Protein AF-A0AAD4SL09-F1 (afdb_monomer_lite)

Structure (mmCIF, N/CA/C/O backbone):
data_AF-A0AAD4SL09-F1
#
_entry.id   AF-A0AAD4SL09-F1
#
loop_
_atom_site.group_PDB
_atom_site.id
_atom_site.type_symbol
_atom_site.label_atom_id
_atom_site.label_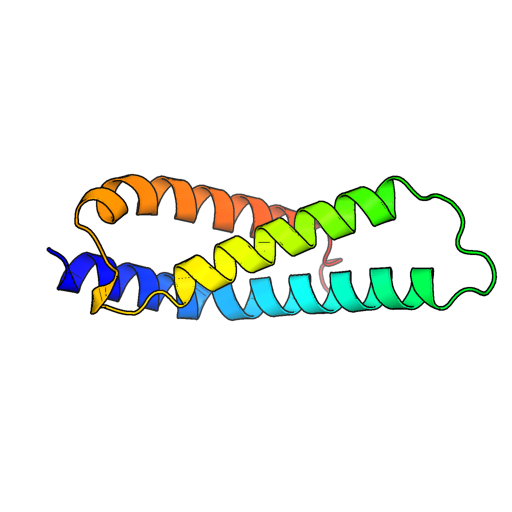alt_id
_atom_site.label_comp_id
_atom_site.label_asym_id
_atom_site.label_entity_id
_atom_site.label_seq_id
_atom_site.pdbx_PDB_ins_code
_atom_site.Cartn_x
_atom_site.Cartn_y
_atom_site.Cartn_z
_atom_site.occupancy
_atom_site.B_iso_or_equiv
_atom_site.auth_seq_id
_atom_site.auth_comp_id
_atom_site.auth_asym_id
_atom_site.auth_atom_id
_atom_site.pdbx_PDB_model_num
ATOM 1 N N . MET A 1 1 ? -13.126 6.368 20.815 1.00 71.44 1 MET A N 1
ATOM 2 C CA . MET A 1 1 ? -11.862 6.587 20.072 1.00 71.44 1 MET A CA 1
ATOM 3 C C . MET A 1 1 ? -11.548 5.470 19.080 1.00 71.44 1 MET A C 1
ATOM 5 O O . MET A 1 1 ? -11.427 5.790 17.911 1.00 71.44 1 MET A O 1
ATOM 9 N N . GLN A 1 2 ? -11.471 4.187 19.470 1.00 75.44 2 GLN A N 1
ATOM 10 C CA . GLN A 1 2 ? -11.222 3.101 18.494 1.00 75.44 2 GLN A CA 1
ATOM 11 C C . GLN A 1 2 ? -12.297 2.993 17.395 1.00 75.44 2 GLN A C 1
ATOM 13 O O . GLN A 1 2 ? -11.956 2.753 16.244 1.00 75.44 2 GLN A O 1
ATOM 18 N N . GLU A 1 3 ? -13.575 3.211 17.731 1.00 83.00 3 GLU A N 1
ATOM 19 C CA . GLU A 1 3 ? -14.686 3.234 16.761 1.00 83.00 3 GLU A CA 1
ATOM 20 C C . GLU A 1 3 ? -14.478 4.298 15.670 1.00 83.00 3 GLU A C 1
ATOM 22 O O . GLU A 1 3 ? -14.564 3.988 14.490 1.00 83.00 3 GLU A O 1
ATOM 27 N N . GLU A 1 4 ? -14.139 5.530 16.060 1.00 85.62 4 GLU A N 1
ATOM 28 C CA . GLU A 1 4 ? -13.914 6.655 15.140 1.00 85.62 4 GLU A CA 1
ATOM 29 C C . GLU A 1 4 ? -12.744 6.379 14.191 1.00 85.62 4 GLU A C 1
ATOM 31 O O . GLU A 1 4 ? -12.886 6.503 12.980 1.00 85.62 4 GLU A O 1
ATOM 36 N N . VAL A 1 5 ? -11.612 5.916 14.731 1.00 86.19 5 VAL A N 1
ATOM 37 C CA . VAL A 1 5 ? -10.427 5.560 13.935 1.00 86.19 5 VAL A CA 1
ATOM 38 C C . VAL A 1 5 ? -10.759 4.443 12.946 1.00 86.19 5 VAL A C 1
ATOM 40 O O . VAL A 1 5 ? -10.391 4.529 11.778 1.00 86.19 5 VAL A O 1
ATOM 43 N N . TYR A 1 6 ? -11.496 3.420 13.383 1.00 88.25 6 TYR A N 1
ATOM 44 C CA . TYR A 1 6 ? -11.921 2.327 12.513 1.00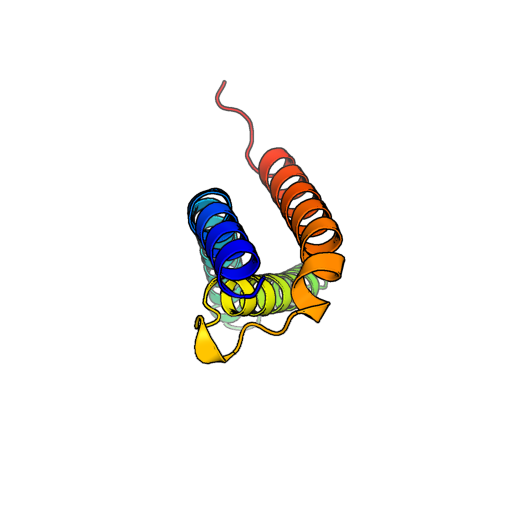 88.25 6 TYR A CA 1
ATOM 45 C C . TYR A 1 6 ? -12.867 2.794 11.398 1.00 88.25 6 TYR A C 1
ATOM 47 O O . TYR A 1 6 ? -12.687 2.397 10.248 1.00 88.25 6 TYR A O 1
ATOM 55 N N . GLN A 1 7 ? -13.833 3.666 11.704 1.00 89.56 7 GLN A N 1
ATOM 56 C CA . GLN A 1 7 ? -14.717 4.248 10.689 1.00 89.56 7 GLN A CA 1
ATOM 57 C C . GLN A 1 7 ? -13.930 5.076 9.668 1.00 89.56 7 GLN A C 1
ATOM 59 O O . GLN A 1 7 ? -14.173 4.946 8.472 1.00 89.56 7 GLN A O 1
ATOM 64 N N . THR A 1 8 ? -12.933 5.853 10.099 1.00 89.19 8 THR A N 1
ATOM 65 C CA . THR A 1 8 ? -12.066 6.593 9.171 1.00 89.19 8 THR A CA 1
ATOM 66 C C . THR A 1 8 ? -11.270 5.655 8.267 1.00 89.19 8 THR A C 1
ATOM 68 O O . THR A 1 8 ? -11.273 5.849 7.055 1.00 89.19 8 THR A O 1
ATOM 71 N N . ILE A 1 9 ? -10.649 4.599 8.811 1.00 89.44 9 ILE A N 1
ATOM 72 C CA . ILE A 1 9 ? -9.941 3.587 8.001 1.00 89.44 9 ILE A CA 1
ATOM 73 C C . ILE A 1 9 ? -10.892 2.956 6.984 1.00 89.44 9 ILE A C 1
ATOM 75 O O . ILE A 1 9 ? -10.518 2.773 5.829 1.00 89.44 9 ILE A O 1
ATOM 79 N N . LYS A 1 10 ? -12.129 2.651 7.390 1.00 90.50 10 LYS A N 1
ATOM 80 C CA . LYS A 1 10 ? -13.145 2.088 6.501 1.00 90.50 10 LYS A CA 1
ATOM 81 C C . LYS A 1 10 ? -13.500 3.055 5.365 1.00 90.50 10 LYS A C 1
ATOM 83 O O . LYS A 1 10 ? -13.469 2.650 4.208 1.00 90.50 10 LYS A O 1
ATOM 88 N N . SER A 1 11 ? -13.727 4.330 5.667 1.00 91.25 11 SER A N 1
ATOM 89 C CA . SER A 1 11 ? -13.970 5.364 4.653 1.00 91.25 11 SER A CA 1
ATOM 90 C C . SER A 1 11 ? -12.785 5.522 3.696 1.00 91.25 11 SER A C 1
ATOM 92 O O . SER A 1 11 ? -12.965 5.576 2.480 1.00 91.25 11 SER A O 1
ATOM 94 N N . MET A 1 12 ? -11.556 5.539 4.222 1.00 90.56 12 MET A N 1
ATOM 95 C CA . MET A 1 12 ? -10.335 5.569 3.411 1.00 90.56 12 MET A CA 1
ATOM 96 C C . MET A 1 12 ? -10.217 4.323 2.535 1.00 90.56 12 MET A C 1
ATOM 98 O O . MET A 1 12 ? -9.825 4.422 1.375 1.00 90.56 12 MET A O 1
ATOM 102 N N . LYS A 1 13 ? -10.580 3.149 3.064 1.00 90.50 13 LYS A N 1
ATOM 103 C CA . LYS A 1 13 ? -10.603 1.897 2.310 1.00 90.50 13 LYS A CA 1
ATOM 104 C C . LYS A 1 13 ? -11.560 2.037 1.137 1.00 90.50 13 LYS A C 1
ATOM 106 O O . LYS A 1 13 ? -11.141 1.849 0.008 1.00 90.50 13 LYS A O 1
ATOM 111 N N . GLU A 1 14 ? -12.808 2.418 1.364 1.00 91.31 14 GLU A N 1
ATOM 112 C CA . GLU A 1 14 ? -13.794 2.548 0.284 1.00 91.31 14 GLU A CA 1
ATOM 113 C C . GLU A 1 14 ? -13.375 3.587 -0.770 1.00 91.31 14 GLU A C 1
ATOM 115 O O . GLU A 1 14 ? -13.561 3.359 -1.964 1.00 91.31 14 GLU A O 1
ATOM 120 N N . LYS A 1 15 ? -12.729 4.680 -0.345 1.00 90.06 15 LYS A N 1
ATOM 121 C CA . LYS A 1 15 ? -12.266 5.758 -1.229 1.00 90.06 15 LYS A CA 1
ATOM 122 C C . LYS A 1 15 ? -11.022 5.400 -2.050 1.00 90.06 15 LYS A C 1
ATOM 124 O O . LYS A 1 15 ? -10.961 5.740 -3.226 1.00 90.06 15 LYS A O 1
ATOM 129 N N . TYR A 1 16 ? -10.018 4.770 -1.440 1.00 89.94 16 TYR A N 1
ATOM 130 C CA . TYR A 1 16 ? -8.693 4.588 -2.048 1.00 89.94 16 TYR A CA 1
ATOM 131 C C . TYR A 1 16 ? -8.443 3.162 -2.551 1.00 89.94 16 TYR A C 1
ATOM 133 O O . TYR A 1 16 ? -7.689 2.972 -3.503 1.00 89.94 16 TYR A O 1
ATOM 141 N N . LEU A 1 17 ? -9.078 2.148 -1.955 1.00 89.56 17 LEU A N 1
ATOM 142 C CA . LEU A 1 17 ? -8.859 0.742 -2.305 1.00 89.56 17 LEU A CA 1
ATOM 143 C C . LEU A 1 17 ? -9.098 0.422 -3.793 1.00 89.56 17 LEU A C 1
ATOM 145 O O . LEU A 1 17 ? -8.316 -0.370 -4.322 1.00 89.56 17 LEU A O 1
ATOM 149 N N . PRO A 1 18 ? -10.109 0.981 -4.491 1.00 89.69 18 PRO A N 1
ATOM 150 C CA . PRO A 1 18 ? -10.315 0.695 -5.912 1.00 89.69 18 PRO A CA 1
ATOM 151 C C . PRO A 1 18 ? -9.130 1.129 -6.781 1.00 89.69 18 PRO A C 1
ATOM 153 O O . PRO A 1 18 ? -8.612 0.329 -7.560 1.00 89.69 18 PRO A O 1
ATOM 156 N N . ASP A 1 19 ? -8.653 2.366 -6.615 1.00 88.88 19 ASP A N 1
ATOM 157 C CA . ASP A 1 19 ? -7.510 2.869 -7.379 1.00 88.88 19 ASP A CA 1
ATOM 158 C C . ASP A 1 19 ? -6.202 2.166 -6.994 1.00 88.88 19 ASP A C 1
ATOM 160 O O . ASP A 1 19 ? -5.408 1.838 -7.875 1.00 88.88 19 ASP A O 1
ATOM 164 N N . LEU A 1 20 ? -5.988 1.872 -5.705 1.00 89.81 20 LEU A N 1
ATOM 165 C CA . LEU A 1 20 ? -4.816 1.115 -5.249 1.00 89.81 20 LEU A CA 1
ATOM 166 C C . LEU A 1 20 ? -4.786 -0.296 -5.848 1.00 89.81 20 LEU A C 1
ATOM 168 O O . LEU A 1 20 ? -3.725 -0.748 -6.275 1.00 89.81 20 LEU A O 1
ATOM 172 N N . ASN A 1 21 ? -5.937 -0.975 -5.927 1.00 90.50 21 ASN A N 1
ATOM 173 C CA . ASN A 1 21 ? -6.043 -2.271 -6.599 1.00 90.50 21 ASN A CA 1
ATOM 174 C C . ASN A 1 21 ? -5.759 -2.163 -8.099 1.00 90.50 21 ASN A C 1
ATOM 176 O O . ASN A 1 21 ? -5.049 -3.010 -8.632 1.00 90.50 21 ASN A O 1
ATOM 180 N N . ASP A 1 22 ? -6.285 -1.143 -8.788 1.00 90.44 22 ASP A N 1
ATOM 181 C CA . ASP A 1 22 ? -6.010 -0.949 -10.220 1.00 90.44 22 ASP A CA 1
ATOM 182 C C . ASP A 1 22 ? -4.508 -0.763 -10.476 1.00 90.44 22 ASP A C 1
ATOM 184 O O . ASP A 1 22 ? -3.947 -1.384 -11.379 1.00 90.44 22 ASP A O 1
ATOM 188 N N . MET A 1 23 ? -3.844 0.042 -9.642 1.00 89.69 23 MET A N 1
ATOM 189 C CA . MET A 1 23 ? -2.395 0.243 -9.690 1.00 89.69 23 MET A CA 1
ATOM 190 C C . MET A 1 23 ? -1.636 -1.048 -9.418 1.00 89.69 23 MET A C 1
ATOM 192 O O . MET A 1 23 ? -0.751 -1.418 -10.185 1.00 89.69 23 MET A O 1
ATOM 196 N N . HIS A 1 24 ? -1.984 -1.744 -8.335 1.00 91.31 24 HIS A N 1
ATOM 197 C CA . HIS A 1 24 ? -1.330 -2.988 -7.945 1.00 91.31 24 HIS A CA 1
ATOM 198 C C . HIS A 1 24 ? -1.442 -4.039 -9.046 1.00 91.31 24 HIS A C 1
ATOM 200 O O . HIS A 1 24 ? -0.429 -4.626 -9.428 1.00 91.31 24 HIS A O 1
ATOM 206 N N . ARG A 1 25 ? -2.638 -4.191 -9.626 1.00 91.25 25 ARG A N 1
ATOM 207 C CA . ARG A 1 25 ? -2.896 -5.087 -10.754 1.00 91.25 25 ARG A CA 1
ATOM 208 C C . ARG A 1 25 ? -2.027 -4.731 -11.957 1.00 91.25 25 ARG A C 1
ATOM 210 O O . ARG A 1 25 ? -1.271 -5.588 -12.400 1.00 91.25 25 ARG A O 1
ATOM 217 N N . LYS A 1 26 ? -2.050 -3.474 -12.417 1.00 90.62 26 LYS A N 1
ATOM 218 C CA . LYS A 1 26 ? -1.235 -3.018 -13.560 1.00 90.62 26 LYS A CA 1
ATOM 219 C C . LYS A 1 26 ? 0.246 -3.293 -13.358 1.00 90.62 26 LYS A C 1
ATOM 221 O O . LYS A 1 26 ? 0.925 -3.772 -14.259 1.00 90.62 26 LYS A O 1
ATOM 226 N N . ILE A 1 27 ? 0.755 -2.999 -12.167 1.00 90.88 27 ILE A N 1
ATOM 227 C CA . ILE A 1 27 ? 2.159 -3.236 -11.841 1.00 90.88 27 ILE A CA 1
ATOM 228 C C . ILE A 1 27 ? 2.466 -4.730 -11.846 1.00 90.88 27 ILE A C 1
ATOM 230 O O . ILE A 1 27 ? 3.486 -5.141 -12.392 1.00 90.88 27 ILE A O 1
ATOM 234 N N . SER A 1 28 ? 1.578 -5.543 -11.275 1.00 91.94 28 SER A N 1
ATOM 235 C CA . SER A 1 28 ? 1.720 -6.995 -11.285 1.00 91.94 28 SER A CA 1
ATOM 236 C C . SER A 1 28 ? 1.743 -7.545 -12.711 1.00 91.94 28 SER A C 1
ATOM 238 O O . SER A 1 28 ? 2.589 -8.381 -13.011 1.00 91.94 28 SER A O 1
ATOM 240 N N . GLU A 1 29 ? 0.881 -7.042 -13.598 1.00 92.44 29 GLU A N 1
ATOM 241 C CA . GLU A 1 29 ? 0.859 -7.408 -15.017 1.00 92.44 29 GLU A CA 1
ATOM 242 C C . GLU A 1 29 ? 2.170 -7.030 -15.716 1.00 92.44 29 GLU A C 1
ATOM 244 O O . GLU A 1 29 ? 2.767 -7.874 -16.380 1.00 92.44 29 GLU A O 1
ATOM 249 N N . VAL A 1 30 ? 2.671 -5.805 -15.520 1.00 90.94 30 VAL A N 1
ATOM 250 C CA . VAL A 1 30 ? 3.939 -5.346 -16.117 1.00 90.94 30 VAL A CA 1
ATOM 251 C C . VAL A 1 30 ? 5.124 -6.177 -15.620 1.00 90.94 30 VAL A C 1
ATOM 253 O O . VAL A 1 30 ? 5.958 -6.605 -16.419 1.00 90.94 30 VAL A O 1
ATOM 256 N N . CYS A 1 31 ? 5.201 -6.445 -14.313 1.00 90.75 31 CYS A N 1
ATOM 257 C CA . CYS A 1 31 ? 6.242 -7.301 -13.747 1.00 90.75 31 CYS A CA 1
ATOM 258 C C . CYS A 1 31 ? 6.152 -8.725 -14.306 1.00 90.75 31 CYS A C 1
ATOM 260 O O . CYS A 1 31 ? 7.156 -9.260 -14.763 1.00 90.75 31 CYS A O 1
ATOM 262 N N . GLN A 1 32 ? 4.954 -9.312 -14.337 1.00 90.06 32 GLN A N 1
ATOM 263 C CA . GLN A 1 32 ? 4.746 -10.665 -14.845 1.00 90.06 32 GLN A CA 1
ATOM 264 C C . GLN A 1 32 ? 5.092 -10.779 -16.333 1.00 90.06 32 GLN A C 1
ATOM 266 O O . GLN A 1 32 ? 5.722 -11.754 -16.735 1.00 90.06 32 GLN A O 1
ATOM 271 N N . GLN A 1 33 ? 4.720 -9.795 -17.156 1.00 89.94 33 GLN A N 1
ATOM 272 C CA . GLN A 1 33 ? 5.093 -9.758 -18.572 1.00 89.94 33 GLN A CA 1
ATOM 273 C C . GLN A 1 33 ? 6.609 -9.700 -18.753 1.00 89.94 33 GLN A C 1
ATOM 275 O O . GLN A 1 33 ? 7.152 -10.423 -19.583 1.00 89.94 33 GLN A O 1
ATOM 280 N N . HIS A 1 34 ? 7.295 -8.884 -17.950 1.00 89.19 34 HIS A N 1
ATOM 281 C CA . HIS A 1 34 ? 8.750 -8.807 -17.972 1.00 89.19 34 HIS A CA 1
ATOM 282 C C 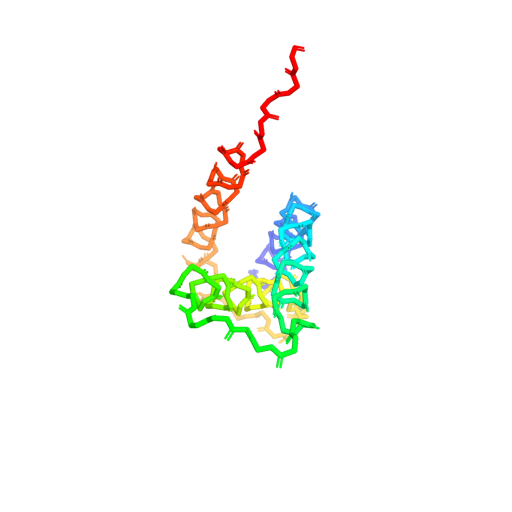. HIS A 1 34 ? 9.401 -10.139 -17.574 1.00 89.19 34 HIS A C 1
ATOM 284 O O . HIS A 1 34 ? 10.312 -10.600 -18.254 1.00 89.19 34 HIS A O 1
ATOM 290 N N . ASP A 1 35 ? 8.908 -10.783 -16.514 1.00 87.00 35 ASP A N 1
ATOM 291 C CA . ASP A 1 35 ? 9.399 -12.085 -16.044 1.00 87.00 35 ASP A CA 1
ATOM 292 C C . ASP A 1 35 ? 9.051 -13.246 -16.995 1.00 87.00 35 ASP A C 1
ATOM 294 O O . ASP A 1 35 ? 9.716 -14.277 -16.973 1.00 87.00 35 ASP A O 1
ATOM 298 N N . SER A 1 36 ? 8.043 -13.081 -17.860 1.00 90.56 36 SER A N 1
ATOM 299 C CA . SER A 1 36 ? 7.669 -14.077 -18.877 1.00 90.56 36 SER A CA 1
ATOM 300 C C . SER A 1 36 ? 8.630 -14.105 -20.072 1.00 90.56 36 SER A C 1
ATOM 302 O O . SER A 1 36 ? 8.566 -15.026 -20.888 1.00 90.56 36 SER A O 1
ATOM 304 N N . LEU A 1 37 ? 9.506 -13.104 -20.213 1.00 89.38 37 LEU A N 1
ATOM 305 C CA . LEU A 1 37 ? 10.511 -13.083 -21.271 1.00 89.38 37 LEU A CA 1
ATOM 306 C C . LEU A 1 37 ? 11.575 -14.163 -21.007 1.00 89.38 37 LEU A C 1
ATOM 308 O O . LEU A 1 37 ? 12.037 -14.295 -19.877 1.00 89.38 37 LEU A O 1
ATOM 312 N N . PRO A 1 38 ? 12.042 -14.897 -22.034 1.00 83.94 38 PRO A N 1
ATOM 313 C CA . PRO A 1 38 ? 13.014 -15.978 -21.854 1.00 83.94 38 PRO A CA 1
ATOM 314 C C . PRO A 1 38 ? 14.361 -15.501 -21.285 1.00 83.94 38 PRO A C 1
ATOM 316 O O . PRO A 1 38 ? 15.035 -16.271 -20.613 1.00 83.94 38 PRO A O 1
ATOM 319 N N . HIS A 1 39 ? 14.729 -14.234 -21.503 1.00 83.88 39 HIS A N 1
ATOM 320 C CA . HIS A 1 39 ? 15.831 -13.537 -20.833 1.00 83.88 39 HIS A CA 1
ATOM 321 C C . HIS A 1 39 ? 15.380 -12.104 -20.503 1.00 83.88 39 HIS A C 1
ATOM 323 O O . HIS A 1 39 ? 15.541 -11.206 -21.336 1.00 83.88 39 HIS A O 1
ATOM 329 N N . PRO A 1 40 ? 14.797 -11.864 -19.316 1.00 79.94 40 PRO A N 1
ATOM 330 C CA . PRO A 1 40 ? 14.385 -10.528 -18.920 1.00 79.94 40 PRO A CA 1
ATOM 331 C C . PRO A 1 40 ? 15.624 -9.638 -18.745 1.00 79.94 40 PRO A C 1
ATOM 333 O O . PRO A 1 40 ? 16.527 -9.996 -17.979 1.00 79.94 40 PRO A O 1
ATOM 336 N N . PRO A 1 41 ? 15.715 -8.480 -19.420 1.00 82.50 41 PRO A N 1
ATOM 337 C CA . PRO A 1 41 ? 16.803 -7.544 -19.170 1.00 82.50 41 PRO A CA 1
ATOM 338 C C . PRO A 1 41 ? 16.722 -7.015 -17.731 1.00 82.50 41 PRO A C 1
ATOM 340 O O . PRO A 1 41 ? 15.642 -6.843 -17.174 1.00 82.50 41 PRO A O 1
ATOM 343 N N . LYS A 1 42 ? 17.859 -6.707 -17.097 1.00 83.12 42 LYS A N 1
ATOM 344 C CA . LYS A 1 42 ? 17.822 -6.000 -15.808 1.00 83.12 42 LYS A CA 1
ATOM 345 C C . LYS A 1 42 ? 17.269 -4.597 -16.038 1.00 83.12 42 LYS A C 1
ATOM 347 O O . LYS A 1 42 ? 17.932 -3.761 -16.644 1.00 83.12 42 LYS A O 1
ATOM 352 N N . SER A 1 43 ? 16.055 -4.358 -15.560 1.00 86.69 43 SER A N 1
ATOM 353 C CA . SER A 1 43 ? 15.377 -3.075 -15.682 1.00 86.69 43 SER A CA 1
ATOM 354 C C . SER A 1 43 ? 15.197 -2.459 -14.301 1.00 86.69 43 SER A C 1
ATOM 356 O O . SER A 1 43 ? 14.406 -2.945 -13.492 1.00 86.69 43 SER A O 1
ATOM 358 N N . GLU A 1 44 ? 15.907 -1.360 -14.038 1.00 89.94 44 GLU A N 1
ATOM 359 C CA . GLU A 1 44 ? 15.735 -0.578 -12.804 1.00 89.94 44 GLU A CA 1
ATOM 360 C C . GLU A 1 44 ? 14.279 -0.110 -12.647 1.00 89.94 44 GLU A C 1
ATOM 362 O O . GLU A 1 44 ? 13.742 -0.060 -11.543 1.00 89.94 44 GLU A O 1
ATOM 367 N N . GLN A 1 45 ? 13.600 0.151 -13.767 1.00 87.50 45 GLN A N 1
ATOM 368 C CA . GLN A 1 45 ? 12.185 0.508 -13.779 1.00 87.50 45 GLN A CA 1
ATOM 369 C C . GLN A 1 45 ? 11.315 -0.628 -13.223 1.00 87.50 45 GLN A C 1
ATOM 371 O O . GLN A 1 45 ? 10.435 -0.370 -12.407 1.00 87.50 45 GLN A O 1
ATOM 376 N N . ILE A 1 46 ? 11.578 -1.885 -13.600 1.00 90.56 46 ILE A N 1
ATOM 377 C CA . ILE A 1 46 ? 10.850 -3.051 -13.069 1.00 90.56 46 ILE A CA 1
ATOM 378 C C . ILE A 1 46 ? 11.133 -3.242 -11.579 1.00 90.56 46 ILE A C 1
ATOM 380 O O . ILE A 1 46 ? 10.218 -3.544 -10.815 1.00 90.56 46 ILE A O 1
ATOM 384 N N . GLU A 1 47 ? 12.370 -3.016 -11.137 1.00 90.81 47 GLU A N 1
ATOM 385 C CA . GLU A 1 47 ? 12.715 -3.086 -9.715 1.00 90.81 47 GLU A CA 1
ATOM 386 C C . GLU A 1 47 ? 11.973 -2.016 -8.897 1.00 90.81 47 GLU A C 1
ATOM 388 O O . GLU A 1 47 ? 11.351 -2.326 -7.878 1.00 90.81 47 GLU A O 1
ATOM 393 N N . ARG A 1 48 ? 11.928 -0.772 -9.392 1.00 90.31 48 ARG A N 1
ATOM 394 C CA . ARG A 1 48 ? 11.129 0.314 -8.800 1.00 90.31 48 ARG A CA 1
ATOM 395 C C . ARG A 1 48 ? 9.645 -0.040 -8.742 1.00 90.31 48 ARG A C 1
ATOM 397 O O . ARG A 1 48 ? 9.005 0.183 -7.715 1.00 90.31 48 ARG A O 1
ATOM 404 N N . LEU A 1 49 ? 9.106 -0.633 -9.807 1.00 90.25 49 LEU A N 1
ATOM 405 C CA . LEU A 1 49 ? 7.724 -1.108 -9.856 1.00 90.25 49 LEU A CA 1
ATOM 406 C C . LEU A 1 49 ? 7.459 -2.195 -8.802 1.00 90.25 49 LEU A C 1
ATOM 408 O O . LEU A 1 49 ? 6.453 -2.122 -8.099 1.00 90.25 49 LEU A O 1
ATOM 412 N N . ARG A 1 50 ? 8.381 -3.143 -8.592 1.00 90.44 50 ARG A N 1
ATOM 413 C CA . ARG A 1 50 ? 8.274 -4.150 -7.517 1.00 90.44 50 ARG A CA 1
ATOM 414 C C . ARG A 1 50 ? 8.287 -3.524 -6.123 1.00 90.44 50 ARG A C 1
ATOM 416 O O . ARG A 1 50 ? 7.481 -3.913 -5.276 1.00 90.44 50 ARG A O 1
ATOM 423 N N . ILE A 1 51 ? 9.156 -2.539 -5.884 1.00 91.31 51 ILE A N 1
ATOM 424 C CA . ILE A 1 51 ? 9.187 -1.797 -4.613 1.00 91.31 51 ILE A CA 1
ATOM 425 C C . ILE A 1 51 ? 7.848 -1.090 -4.390 1.00 91.31 51 ILE A C 1
ATOM 427 O O . ILE A 1 51 ? 7.261 -1.180 -3.310 1.00 91.31 51 ILE A O 1
ATOM 431 N N . PHE A 1 52 ? 7.333 -0.429 -5.423 1.00 89.00 52 PHE A N 1
ATOM 432 C CA . PHE A 1 52 ? 6.070 0.286 -5.348 1.00 89.00 52 PHE A CA 1
ATOM 433 C C . PHE A 1 52 ? 4.880 -0.659 -5.132 1.00 89.00 52 PHE A C 1
ATOM 435 O O . PHE A 1 52 ? 4.027 -0.379 -4.293 1.00 89.00 52 PHE A O 1
ATOM 442 N N . LYS A 1 53 ? 4.867 -1.833 -5.778 1.00 90.31 53 LYS A N 1
ATOM 443 C CA . LYS A 1 53 ? 3.892 -2.901 -5.507 1.00 90.31 53 LYS A CA 1
ATOM 444 C C . LYS A 1 53 ? 3.890 -3.299 -4.030 1.00 90.31 53 LYS A C 1
ATOM 446 O O . LYS A 1 53 ? 2.827 -3.367 -3.423 1.00 90.31 53 LYS A O 1
ATOM 451 N N . ASN A 1 54 ? 5.065 -3.511 -3.435 1.00 91.62 54 ASN A N 1
ATOM 452 C CA . ASN A 1 54 ? 5.181 -3.848 -2.013 1.00 91.62 54 ASN A CA 1
ATOM 453 C C . ASN A 1 54 ? 4.657 -2.720 -1.101 1.00 91.62 54 ASN A C 1
ATOM 455 O O . ASN A 1 54 ? 4.075 -2.976 -0.047 1.00 91.62 54 ASN A O 1
ATOM 459 N N . MET A 1 55 ? 4.837 -1.459 -1.502 1.00 89.88 55 MET A N 1
ATOM 460 C CA . MET A 1 55 ? 4.269 -0.317 -0.784 1.00 89.88 55 MET A CA 1
ATOM 461 C C . MET A 1 55 ? 2.734 -0.302 -0.854 1.00 89.88 55 MET A C 1
ATOM 463 O O . MET A 1 55 ? 2.090 -0.103 0.177 1.00 89.88 55 MET A O 1
ATOM 467 N N . LEU A 1 56 ? 2.153 -0.592 -2.024 1.00 90.62 56 LEU A N 1
ATOM 468 C CA . LEU A 1 56 ? 0.703 -0.752 -2.194 1.00 90.62 56 LEU A CA 1
ATOM 469 C C . LEU A 1 56 ? 0.152 -1.905 -1.342 1.00 90.62 56 LEU A C 1
ATOM 471 O O . LEU A 1 56 ? -0.861 -1.726 -0.672 1.00 90.62 56 LEU A O 1
ATOM 475 N N . ASP A 1 57 ? 0.842 -3.048 -1.293 1.00 91.06 57 ASP A N 1
ATOM 476 C CA . ASP A 1 57 ? 0.467 -4.193 -0.448 1.00 91.06 57 ASP A CA 1
ATOM 477 C C . ASP A 1 57 ? 0.384 -3.792 1.042 1.00 91.06 57 ASP A C 1
ATOM 479 O O . ASP A 1 57 ? -0.612 -4.068 1.716 1.00 91.06 57 ASP A O 1
ATOM 483 N N . LYS A 1 58 ? 1.378 -3.053 1.560 1.00 89.69 58 LYS A N 1
ATOM 484 C CA . LYS A 1 58 ? 1.363 -2.543 2.950 1.00 89.69 58 LYS A CA 1
ATOM 485 C C . LYS A 1 58 ? 0.197 -1.592 3.212 1.00 89.69 58 LYS A C 1
ATOM 487 O O . LYS A 1 58 ? -0.445 -1.656 4.259 1.00 89.69 58 LYS A O 1
ATOM 492 N N . MET A 1 59 ? -0.069 -0.711 2.258 1.00 89.19 59 MET A N 1
ATOM 493 C CA . MET A 1 59 ? -1.163 0.249 2.302 1.00 89.19 59 MET A CA 1
ATOM 494 C C . MET A 1 59 ? -2.536 -0.430 2.306 1.00 89.19 59 MET A C 1
ATOM 496 O O . MET A 1 59 ? -3.389 -0.121 3.136 1.00 89.19 59 MET A O 1
ATOM 500 N N . MET A 1 60 ? -2.738 -1.410 1.429 1.00 90.12 60 MET A N 1
ATOM 501 C CA . MET A 1 60 ? -3.954 -2.218 1.393 1.00 90.12 60 MET A CA 1
ATOM 502 C C . MET A 1 60 ? -4.116 -3.054 2.666 1.00 90.12 60 MET A C 1
ATOM 504 O O . MET A 1 60 ? -5.234 -3.202 3.159 1.00 90.12 60 MET A O 1
ATOM 508 N N . GLY A 1 61 ? -3.017 -3.561 3.233 1.00 89.75 61 GLY A N 1
ATOM 509 C CA . GLY A 1 61 ? -3.010 -4.236 4.531 1.00 89.75 61 GLY A CA 1
ATOM 510 C C . GLY A 1 61 ? -3.485 -3.323 5.663 1.00 89.75 61 GLY A C 1
ATOM 511 O O . GLY A 1 61 ? -4.335 -3.724 6.455 1.00 89.75 61 GLY A O 1
ATOM 512 N N . PHE A 1 62 ? -3.017 -2.071 5.690 1.00 87.56 62 PHE A N 1
ATOM 513 C CA . PHE A 1 62 ? -3.475 -1.062 6.649 1.00 87.56 62 PHE A CA 1
ATOM 514 C C . PHE A 1 62 ? -4.981 -0.792 6.528 1.00 87.56 62 PHE A C 1
ATOM 516 O O . PHE A 1 62 ? -5.697 -0.788 7.527 1.00 87.56 62 PHE A O 1
ATOM 523 N N . LEU A 1 63 ? -5.482 -0.632 5.301 1.00 89.06 63 LEU A N 1
ATOM 524 C CA . LEU A 1 63 ? -6.907 -0.400 5.047 1.00 89.06 63 LEU A CA 1
ATOM 525 C C . LEU A 1 63 ? -7.782 -1.608 5.425 1.00 89.06 63 LEU A C 1
ATOM 527 O O . LEU A 1 63 ? -8.961 -1.442 5.720 1.00 89.06 63 LEU A O 1
ATOM 531 N N . ASN A 1 64 ? -7.220 -2.820 5.437 1.00 88.31 64 ASN A N 1
ATOM 532 C CA . ASN A 1 64 ? -7.905 -4.050 5.844 1.00 88.31 64 ASN A CA 1
ATOM 533 C C . ASN A 1 64 ? -7.751 -4.398 7.334 1.00 88.31 64 ASN A C 1
ATOM 535 O O . ASN A 1 64 ? -8.185 -5.477 7.740 1.00 88.31 64 ASN A O 1
ATOM 539 N N . LEU A 1 65 ? -7.167 -3.520 8.158 1.00 86.44 65 LEU A N 1
ATOM 540 C CA . LEU A 1 65 ? -7.013 -3.786 9.588 1.00 86.44 65 LEU A CA 1
ATOM 541 C C . LEU A 1 65 ? -8.378 -4.024 10.262 1.00 86.44 65 LEU A C 1
ATOM 543 O O . LEU A 1 65 ? -9.289 -3.201 10.126 1.00 86.44 65 LEU A O 1
ATOM 547 N N . PRO A 1 66 ? -8.537 -5.119 11.028 1.00 84.62 66 PRO A N 1
ATOM 548 C CA . PRO A 1 66 ? -9.760 -5.360 11.777 1.00 84.62 66 PRO A CA 1
ATOM 549 C C . PRO A 1 66 ? -9.863 -4.380 12.949 1.00 84.62 66 PRO A C 1
ATOM 551 O O . PRO A 1 66 ? -8.855 -3.973 13.529 1.00 84.62 66 PRO A O 1
ATOM 554 N N . LYS A 1 67 ? -11.096 -4.056 13.362 1.00 82.25 67 LYS A N 1
ATOM 555 C CA . LYS A 1 67 ? -11.377 -3.153 14.496 1.00 82.25 67 LYS A CA 1
ATOM 556 C C . LYS A 1 67 ? -10.618 -3.539 15.773 1.00 82.25 67 LYS A C 1
ATOM 558 O O . LYS A 1 67 ? -10.198 -2.661 16.518 1.00 82.25 67 LYS A O 1
ATOM 563 N N . SER A 1 68 ? -10.401 -4.836 16.002 1.00 83.88 68 SER A N 1
ATOM 564 C CA . SER A 1 68 ? -9.641 -5.366 17.143 1.00 83.88 68 SER A CA 1
ATOM 565 C C . SER A 1 68 ? -8.155 -4.989 17.137 1.00 83.88 68 SER A C 1
ATOM 567 O O . SER A 1 68 ? -7.555 -4.904 18.203 1.00 83.88 68 SER A O 1
ATOM 569 N N . SER A 1 69 ? -7.563 -4.730 15.969 1.00 83.81 69 SER A N 1
ATOM 570 C CA . SER A 1 69 ? -6.160 -4.320 15.821 1.00 83.81 69 SER A CA 1
ATOM 571 C C . SER A 1 69 ? -5.975 -2.801 15.769 1.00 83.81 69 SER A C 1
ATOM 573 O O . SER A 1 69 ? -4.842 -2.323 15.727 1.00 83.81 69 SER A O 1
ATOM 575 N N . VAL A 1 70 ? -7.063 -2.024 15.771 1.00 84.38 70 VAL A N 1
ATOM 576 C CA . VAL A 1 70 ? -6.990 -0.561 15.747 1.00 84.38 70 VAL A CA 1
ATOM 577 C C . VAL A 1 70 ? -6.564 -0.049 17.117 1.00 84.38 70 VAL A C 1
ATOM 579 O O . VAL A 1 70 ? -7.301 -0.170 18.095 1.00 84.38 70 VAL A O 1
ATOM 582 N N . ILE A 1 71 ? -5.388 0.570 17.174 1.00 82.81 71 ILE A N 1
ATOM 583 C CA . ILE A 1 71 ? -4.854 1.213 18.378 1.00 82.81 71 ILE A CA 1
ATOM 584 C C . ILE A 1 71 ? -5.093 2.732 18.346 1.00 82.81 71 ILE A C 1
ATOM 586 O O . ILE A 1 71 ? -5.129 3.320 17.266 1.00 82.81 71 ILE A O 1
ATOM 590 N N . PRO A 1 72 ? -5.227 3.411 19.499 1.00 78.31 72 PRO A N 1
ATOM 591 C CA . PRO A 1 72 ? -5.484 4.854 19.543 1.00 78.31 72 PRO A CA 1
AT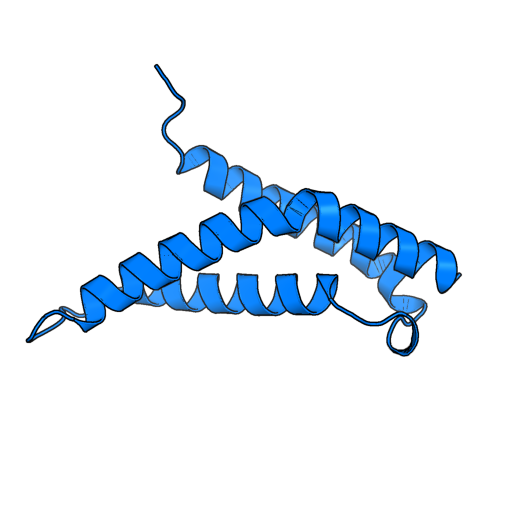OM 592 C C . PRO A 1 72 ? -4.428 5.701 18.818 1.00 78.31 72 PRO A C 1
ATOM 594 O O . PRO A 1 72 ? -4.776 6.675 18.159 1.00 78.31 72 PRO A O 1
ATOM 597 N N . SER A 1 73 ? -3.157 5.287 18.859 1.00 81.06 73 SER A N 1
ATOM 598 C CA . SER A 1 73 ? -2.036 5.967 18.191 1.00 81.06 73 SER A CA 1
ATOM 599 C C . SER A 1 73 ? -2.079 5.902 16.661 1.00 81.06 73 SER A C 1
ATOM 601 O O . SER A 1 73 ? -1.297 6.575 15.990 1.00 81.06 73 SER A O 1
ATOM 603 N N . LEU A 1 74 ? -2.985 5.107 16.080 1.00 81.81 74 LEU A N 1
ATOM 604 C CA . LEU A 1 74 ? -3.224 5.123 14.640 1.00 81.81 74 LEU A CA 1
ATOM 605 C C . LEU A 1 74 ? -3.872 6.441 14.204 1.00 81.81 74 LEU A C 1
ATOM 607 O O . LEU A 1 74 ? -3.647 6.860 13.076 1.00 81.81 74 LEU A O 1
ATOM 611 N N . LYS A 1 75 ? -4.636 7.099 15.090 1.00 81.44 75 LYS A N 1
ATOM 612 C CA . LYS A 1 75 ? -5.334 8.357 14.798 1.00 81.44 75 LYS A CA 1
ATOM 613 C C . LYS A 1 75 ? -4.374 9.441 14.312 1.00 81.44 75 LYS A C 1
ATOM 615 O O . LYS A 1 75 ? -4.627 10.041 13.275 1.00 81.44 75 LYS A O 1
ATOM 620 N N . ASP A 1 76 ? -3.252 9.623 15.002 1.00 84.31 76 ASP A N 1
ATOM 621 C CA . ASP A 1 76 ? -2.207 10.574 14.605 1.00 84.31 76 ASP A CA 1
ATOM 622 C C . ASP A 1 76 ? -1.549 10.200 13.272 1.00 84.31 76 ASP A C 1
ATOM 624 O O . ASP A 1 76 ? -1.153 11.062 12.491 1.00 84.31 76 ASP A O 1
ATOM 628 N N . LYS A 1 77 ? -1.468 8.899 12.973 1.00 83.50 77 LYS A N 1
ATOM 629 C CA . LYS A 1 77 ? -0.890 8.406 11.720 1.00 83.50 77 LYS A CA 1
ATOM 630 C C . LYS A 1 77 ? -1.858 8.488 10.543 1.00 83.50 77 LYS A C 1
ATOM 632 O O . LYS A 1 77 ? -1.388 8.533 9.411 1.00 83.50 77 LYS A O 1
ATOM 637 N N . LEU A 1 78 ? -3.174 8.513 10.776 1.00 85.62 78 LEU A N 1
ATOM 638 C CA . LEU A 1 78 ? -4.179 8.519 9.707 1.00 85.62 78 LEU A CA 1
ATOM 639 C C . LEU A 1 78 ? -3.993 9.698 8.752 1.00 85.62 78 LEU A C 1
ATOM 641 O O . LEU A 1 78 ? -4.031 9.487 7.546 1.00 85.62 78 LEU A O 1
ATOM 645 N N . ALA A 1 79 ? -3.715 10.895 9.276 1.00 85.62 79 ALA A N 1
ATOM 646 C CA . ALA A 1 79 ? -3.471 12.078 8.450 1.00 85.62 79 ALA A CA 1
ATOM 647 C C . ALA A 1 79 ? -2.250 11.893 7.529 1.00 85.62 79 ALA A C 1
ATOM 649 O O . ALA A 1 79 ? -2.322 12.151 6.331 1.00 85.62 79 ALA A O 1
ATOM 650 N N . SER A 1 80 ? -1.147 11.361 8.069 1.00 88.19 80 SER A N 1
ATOM 651 C CA . SER A 1 80 ? 0.057 11.070 7.281 1.00 88.19 80 SER A CA 1
ATOM 652 C C . SER A 1 80 ? -0.178 9.969 6.243 1.00 88.19 80 SER A C 1
ATOM 654 O O . SER A 1 80 ? 0.325 10.055 5.124 1.00 88.19 80 SER A O 1
ATOM 656 N N . TYR A 1 81 ? -0.952 8.936 6.586 1.00 86.62 81 TYR A N 1
ATOM 657 C CA . TYR A 1 81 ? -1.326 7.903 5.625 1.00 86.62 81 TYR A CA 1
ATOM 658 C C . TYR A 1 81 ? -2.199 8.471 4.511 1.00 86.62 81 TYR A C 1
ATOM 660 O O . TYR A 1 81 ? -1.960 8.160 3.349 1.00 86.62 81 TYR A O 1
ATOM 668 N N . GLU A 1 82 ? -3.177 9.314 4.839 1.00 87.88 82 GLU A N 1
ATOM 669 C CA . GLU A 1 82 ? -4.049 9.953 3.856 1.00 87.88 82 GLU A CA 1
ATOM 670 C C . GLU A 1 82 ? -3.263 10.795 2.850 1.00 87.88 82 GLU A C 1
ATOM 672 O O . GLU A 1 82 ? -3.465 10.647 1.646 1.00 87.88 82 GLU A O 1
ATOM 677 N N . GLU A 1 83 ? -2.310 11.599 3.316 1.00 90.31 83 GLU A N 1
ATOM 678 C CA . GLU A 1 83 ? -1.430 12.367 2.433 1.00 90.31 83 GLU A CA 1
ATOM 679 C C . GLU A 1 83 ? -0.603 11.453 1.513 1.00 90.31 83 GLU A C 1
ATOM 681 O O . GLU A 1 83 ? -0.511 11.690 0.307 1.00 90.31 83 GLU A O 1
ATOM 686 N N . GLN A 1 84 ? -0.063 10.352 2.047 1.00 87.62 84 GLN A N 1
ATOM 687 C CA . GLN A 1 84 ? 0.670 9.369 1.245 1.00 87.62 84 GLN A CA 1
ATOM 688 C C . GLN A 1 84 ? -0.217 8.699 0.189 1.00 87.62 84 GLN A C 1
ATOM 690 O O . GLN A 1 84 ? 0.212 8.541 -0.957 1.00 87.62 84 GLN A O 1
ATOM 695 N N . PHE A 1 85 ? -1.456 8.344 0.540 1.00 87.75 85 PHE A N 1
ATOM 696 C CA . PHE A 1 85 ? -2.431 7.817 -0.414 1.00 87.75 85 PHE A CA 1
ATOM 697 C C . PHE A 1 85 ? -2.706 8.824 -1.528 1.00 87.75 85 PHE A C 1
ATOM 699 O O . PHE A 1 85 ? -2.631 8.473 -2.703 1.00 87.75 85 PHE A O 1
ATOM 706 N N . LEU A 1 86 ? -2.965 10.086 -1.184 1.00 88.19 86 LEU A N 1
ATOM 707 C CA . LEU A 1 86 ? -3.234 11.138 -2.162 1.00 88.19 86 LEU A CA 1
ATOM 708 C C . LEU A 1 86 ? -2.041 11.389 -3.088 1.00 88.19 86 LEU A C 1
ATOM 710 O O . LEU A 1 86 ? -2.235 11.498 -4.299 1.00 88.19 86 LEU A O 1
ATOM 714 N N . ASN A 1 87 ? -0.816 11.412 -2.562 1.00 88.88 87 ASN A N 1
ATOM 715 C CA . ASN A 1 87 ? 0.390 11.560 -3.377 1.00 88.88 87 ASN A CA 1
ATOM 716 C C . ASN A 1 87 ? 0.542 10.404 -4.373 1.00 88.88 87 ASN A C 1
ATOM 718 O O . ASN A 1 87 ? 0.749 10.636 -5.564 1.00 88.88 87 ASN A O 1
ATOM 722 N N . ILE A 1 88 ? 0.363 9.161 -3.923 1.00 85.12 88 ILE A N 1
ATOM 723 C CA . ILE A 1 88 ? 0.423 7.974 -4.790 1.00 85.12 88 ILE A CA 1
ATOM 724 C C . ILE A 1 88 ? -0.660 8.004 -5.868 1.00 85.12 88 ILE A C 1
ATOM 726 O O . ILE A 1 88 ? -0.384 7.728 -7.035 1.00 85.12 88 ILE A O 1
ATOM 730 N N . LEU A 1 89 ? -1.886 8.364 -5.500 1.00 84.25 89 LEU A N 1
ATOM 731 C CA . LEU A 1 89 ? -3.000 8.444 -6.441 1.00 84.25 89 LEU A CA 1
ATOM 732 C C . LEU A 1 89 ? -2.830 9.592 -7.437 1.00 84.25 89 LEU A C 1
ATOM 734 O O . LEU A 1 89 ? -3.219 9.460 -8.596 1.00 84.25 89 LEU A O 1
ATOM 738 N N . THR A 1 90 ? -2.205 10.692 -7.021 1.00 85.19 90 THR A N 1
ATOM 739 C CA . THR A 1 90 ? -1.844 11.802 -7.910 1.00 85.19 90 THR A CA 1
ATOM 740 C C . THR A 1 90 ? -0.798 11.359 -8.929 1.00 85.19 90 THR A C 1
ATOM 742 O O . THR A 1 90 ? -0.968 11.610 -10.122 1.00 85.19 90 THR A O 1
ATOM 745 N N . LEU A 1 91 ? 0.225 10.615 -8.493 1.00 79.50 91 LEU A N 1
ATOM 746 C CA . LEU A 1 91 ? 1.198 9.993 -9.395 1.00 79.50 91 LEU A CA 1
ATOM 747 C C . LEU A 1 91 ? 0.513 9.025 -10.369 1.00 79.50 91 LEU A C 1
ATOM 749 O O . LEU A 1 91 ? 0.757 9.095 -11.567 1.00 79.50 91 LEU A O 1
ATOM 753 N N . ASN A 1 92 ? -0.410 8.185 -9.897 1.00 74.88 92 ASN A N 1
ATOM 754 C CA . ASN A 1 92 ? -1.180 7.293 -10.769 1.00 74.88 92 ASN A CA 1
ATOM 755 C C . ASN A 1 92 ? -2.032 8.040 -11.795 1.00 74.88 92 ASN A C 1
ATOM 757 O O . ASN A 1 92 ? -2.140 7.618 -12.942 1.00 74.88 92 ASN A O 1
ATOM 761 N N . ARG A 1 93 ? -2.653 9.154 -11.394 1.00 70.69 93 ARG A N 1
ATOM 762 C CA . ARG A 1 93 ? -3.416 10.004 -12.311 1.00 70.69 93 ARG A CA 1
ATOM 763 C C . ARG A 1 93 ? -2.531 10.610 -13.386 1.00 70.69 93 ARG A C 1
ATOM 765 O O . ARG A 1 93 ? -2.961 10.639 -14.526 1.00 70.69 93 ARG A O 1
ATOM 772 N N . ALA A 1 94 ? -1.307 11.019 -13.057 1.00 65.69 94 ALA A N 1
ATOM 773 C CA . ALA A 1 94 ? -0.341 11.461 -14.062 1.00 65.69 94 ALA A CA 1
ATOM 774 C C . ALA A 1 94 ? 0.054 10.334 -15.040 1.00 65.69 94 ALA A C 1
ATOM 776 O O . ALA A 1 94 ? 0.441 10.607 -16.171 1.00 65.69 94 ALA A O 1
ATOM 777 N N . TRP A 1 95 ? -0.058 9.070 -14.618 1.00 56.34 95 TRP A N 1
ATOM 778 C CA . TRP A 1 95 ? 0.215 7.892 -15.450 1.00 56.34 95 TRP A CA 1
ATOM 779 C C . TRP A 1 95 ? -0.996 7.423 -16.262 1.00 56.34 95 TRP A C 1
ATOM 781 O O . TRP A 1 95 ? -0.831 6.690 -17.236 1.00 56.34 95 TRP A O 1
ATOM 791 N N . LYS A 1 96 ? -2.213 7.827 -15.888 1.00 57.34 96 LYS A N 1
ATOM 792 C CA . LYS A 1 96 ? -3.397 7.659 -16.730 1.00 57.34 96 LYS A CA 1
ATOM 793 C C . LYS A 1 96 ? -3.372 8.799 -17.757 1.00 5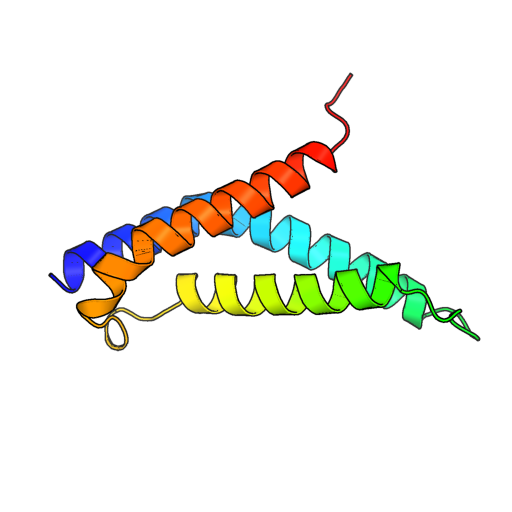7.34 96 LYS A C 1
ATOM 795 O O . LYS A 1 96 ? -3.615 9.935 -17.356 1.00 57.34 96 LYS A O 1
ATOM 800 N N . PRO A 1 97 ? -3.092 8.558 -19.056 1.00 47.81 97 PRO A N 1
ATOM 801 C CA . PRO A 1 97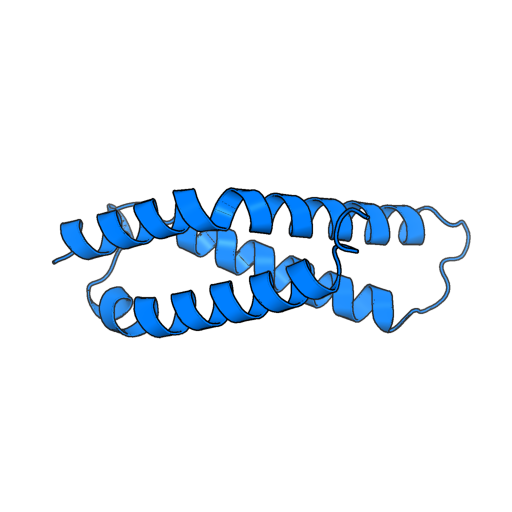 ? -3.364 9.583 -20.054 1.00 47.81 97 PRO A CA 1
ATOM 802 C C . PRO A 1 97 ? -4.844 9.944 -19.907 1.00 47.81 97 PRO A C 1
ATOM 804 O O . PRO A 1 97 ? -5.700 9.054 -19.900 1.00 47.81 97 PRO A O 1
ATOM 807 N N . GLY A 1 98 ? -5.132 11.224 -19.659 1.00 43.81 98 GLY A N 1
ATOM 808 C CA . GLY A 1 98 ? -6.511 11.698 -19.602 1.00 43.81 98 GLY A CA 1
ATOM 809 C C . GLY A 1 98 ? -7.236 11.263 -20.879 1.00 43.81 98 GLY A C 1
ATOM 810 O O . GLY A 1 98 ? -6.602 11.245 -21.939 1.00 43.81 98 GLY A O 1
ATOM 811 N N . PRO A 1 99 ? -8.513 10.847 -20.799 1.00 51.06 99 PRO A N 1
ATOM 812 C CA . PRO A 1 99 ? -9.266 10.583 -22.015 1.00 51.06 99 PRO A CA 1
ATOM 813 C C . PRO A 1 99 ? -9.275 11.861 -22.882 1.00 51.06 99 PRO A C 1
ATOM 815 O O . PRO A 1 99 ? -9.294 12.955 -22.306 1.00 51.06 99 PRO A O 1
ATOM 818 N N . PRO A 1 100 ? -9.186 11.721 -24.219 1.00 45.84 100 PRO A N 1
ATOM 819 C CA . PRO A 1 100 ? -9.148 12.842 -25.159 1.00 45.84 100 PRO A CA 1
ATOM 820 C C . PRO A 1 100 ? -10.396 13.727 -25.095 1.00 45.84 100 PRO A C 1
ATOM 822 O O . PRO A 1 100 ? -11.475 13.214 -24.713 1.00 45.84 100 PRO A O 1
#

pLDDT: mean 84.77, std 9.99, range [43.81, 92.44]

Foldseek 3Di:
DLVVLLVLLQVCCVVQVVVLVVLLVVLVVVLVVQVPDPDRDDDPVNVVSVVVNVVSVVLNVSSPDDSVPRDPVVVVVSVVSVVVSVVVVVVVVVVPPPDD

Sequence (100 aa):
MQEEVYQTIKSMKEKYLPDLNDMHRKISEVCQQHDSLPHPPKSEQIERLRIFKNMLDKMMGFLNLPKSSVIPSLKDKLASYEEQFLNILTLNRAWKPGPP

Organism: NCBI:txid357466

InterPro domains:
  IPR044661 Mediator of RNA polymerase II transcription subunit 15a/b/c-like [PTHR33137] (2-94)

Secondary structure (DSSP, 8-state):
-HHHHHHHHHHHHHHHHHHHHHHHHHHHHHHHHHHTSSS----HHHHHHHHHHHHHHHHHHHHT--GGG--TTHHHHHHHHHHHHHHHHHHHHHHSPPP-

Radius of gyration: 16.14 Å; chains: 1; bounding box: 32×29×45 Å